Protein AF-A0A6A3VFR1-F1 (afdb_monomer)

Organism: NCBI:txid53985

Foldseek 3Di:
DDPQDPVNVVVPDDDDPDDDDDPDDDDDDDPVRADDWPFDDDPPDPDRAPPPTPCVVVVHDDDDVVVVVD

Structure (mmCIF, N/CA/C/O backbone):
data_AF-A0A6A3VFR1-F1
#
_entry.id   AF-A0A6A3VFR1-F1
#
loop_
_atom_site.group_PDB
_atom_site.id
_atom_site.type_symbol
_atom_site.label_atom_id
_atom_site.label_alt_id
_atom_site.label_comp_id
_atom_site.label_asym_id
_atom_site.label_entity_id
_atom_site.label_seq_id
_atom_site.pdbx_PDB_ins_code
_atom_site.Cartn_x
_atom_site.Cartn_y
_atom_site.Cartn_z
_atom_site.occupancy
_atom_site.B_iso_or_equiv
_atom_site.auth_seq_id
_atom_site.auth_comp_id
_atom_site.auth_asym_id
_atom_site.auth_atom_id
_atom_site.pdbx_PDB_model_num
ATOM 1 N N . GLN A 1 1 ? 27.827 -19.017 -26.512 1.00 48.31 1 GLN A N 1
ATOM 2 C CA . GLN A 1 1 ? 26.590 -18.795 -25.742 1.00 48.31 1 GLN A CA 1
ATOM 3 C C . GLN A 1 1 ? 27.058 -18.163 -24.449 1.00 48.31 1 GLN A C 1
ATOM 5 O O . GLN A 1 1 ? 27.871 -18.782 -23.778 1.00 48.31 1 GLN A O 1
ATOM 10 N N . ASP A 1 2 ? 26.708 -16.897 -24.224 1.00 57.31 2 ASP A N 1
ATOM 11 C CA . ASP A 1 2 ? 27.199 -16.122 -23.083 1.00 57.31 2 ASP A CA 1
ATOM 12 C C . ASP A 1 2 ? 26.427 -16.510 -21.823 1.00 57.31 2 ASP A C 1
ATOM 14 O O . ASP A 1 2 ? 25.271 -16.123 -21.641 1.00 57.31 2 ASP A O 1
ATOM 18 N N . ASP A 1 3 ? 27.078 -17.275 -20.952 1.00 66.81 3 ASP A N 1
ATOM 19 C CA . ASP A 1 3 ? 26.622 -17.488 -19.584 1.00 66.81 3 ASP A CA 1
ATOM 20 C C . ASP A 1 3 ? 26.828 -16.186 -18.805 1.00 66.81 3 ASP A C 1
ATOM 22 O O . ASP A 1 3 ? 27.899 -15.916 -18.253 1.00 66.81 3 ASP A O 1
ATOM 26 N N . ARG A 1 4 ? 25.802 -15.330 -18.789 1.00 66.69 4 ARG A N 1
ATOM 27 C CA . ARG A 1 4 ? 25.833 -14.088 -18.010 1.00 66.69 4 ARG A CA 1
ATOM 28 C C . ARG A 1 4 ? 26.005 -14.428 -16.529 1.00 66.69 4 ARG A C 1
ATOM 30 O O . ARG A 1 4 ? 25.142 -15.073 -15.932 1.00 66.69 4 ARG A O 1
ATOM 37 N N . SER A 1 5 ? 27.105 -13.977 -15.924 1.00 77.69 5 SER A N 1
ATOM 38 C CA . SER A 1 5 ? 27.357 -14.236 -14.503 1.00 77.69 5 SER A CA 1
ATOM 39 C C . SER A 1 5 ? 26.322 -13.531 -13.618 1.00 77.69 5 SER A C 1
ATOM 41 O O . SER A 1 5 ? 25.861 -12.428 -13.917 1.00 77.69 5 SER A O 1
ATOM 43 N N . VAL A 1 6 ? 25.990 -14.147 -12.481 1.00 70.62 6 VAL A N 1
ATOM 44 C CA . VAL A 1 6 ? 25.079 -13.575 -11.473 1.00 70.62 6 VAL A CA 1
ATOM 45 C C . VAL A 1 6 ? 25.558 -12.195 -11.000 1.00 70.62 6 VAL A C 1
ATOM 47 O O . VAL A 1 6 ? 24.749 -11.300 -10.790 1.00 70.62 6 VAL A O 1
ATOM 50 N N . LEU A 1 7 ? 26.874 -11.987 -10.894 1.00 68.69 7 LEU A N 1
ATOM 51 C CA . LEU A 1 7 ? 27.458 -10.704 -10.488 1.00 68.69 7 LEU A CA 1
ATOM 52 C C . LEU A 1 7 ? 27.205 -9.599 -11.518 1.00 68.69 7 LEU A C 1
ATOM 54 O O . LEU A 1 7 ? 26.882 -8.475 -11.147 1.00 68.69 7 LEU A O 1
ATOM 58 N N . GLN A 1 8 ? 27.292 -9.931 -12.805 1.00 69.00 8 GLN A N 1
ATOM 59 C CA . GLN A 1 8 ? 26.973 -8.998 -13.881 1.00 69.00 8 GLN A CA 1
ATOM 60 C C . GLN A 1 8 ? 25.475 -8.660 -13.897 1.00 69.00 8 GLN A C 1
ATOM 62 O O . GLN A 1 8 ? 25.101 -7.514 -14.115 1.00 69.00 8 GLN A O 1
ATOM 67 N N . ALA A 1 9 ? 24.614 -9.625 -13.563 1.00 67.44 9 ALA A N 1
ATOM 68 C CA . ALA A 1 9 ? 23.179 -9.393 -13.428 1.00 67.44 9 ALA A CA 1
ATOM 69 C C . ALA A 1 9 ? 22.811 -8.374 -12.344 1.00 67.44 9 ALA A C 1
ATOM 71 O O . ALA A 1 9 ? 21.926 -7.549 -12.563 1.00 67.44 9 ALA A O 1
ATOM 72 N N . PHE A 1 10 ? 23.494 -8.417 -11.199 1.00 69.00 10 PHE A N 1
ATOM 73 C CA . PHE A 1 10 ? 23.308 -7.448 -10.119 1.00 69.00 10 PHE A CA 1
ATOM 74 C C . PHE A 1 10 ? 23.964 -6.089 -10.398 1.00 69.00 10 PHE A C 1
ATOM 76 O O . PHE A 1 10 ? 23.664 -5.132 -9.701 1.00 69.00 10 PHE A O 1
ATOM 83 N N . ALA A 1 11 ? 24.843 -5.963 -11.391 1.00 73.12 11 ALA A N 1
ATOM 84 C CA . ALA A 1 11 ? 25.430 -4.670 -11.749 1.00 73.12 11 ALA A CA 1
ATOM 85 C C . ALA A 1 11 ? 24.549 -3.850 -12.714 1.00 73.12 11 ALA A C 1
ATOM 87 O O . ALA A 1 11 ? 24.799 -2.666 -12.909 1.00 73.12 11 ALA A O 1
ATOM 88 N N . GLU A 1 12 ? 23.536 -4.472 -13.324 1.00 80.25 12 GLU A N 1
ATOM 89 C CA . GLU A 1 12 ? 22.754 -3.903 -14.433 1.00 80.25 12 GLU A CA 1
ATOM 90 C C . GLU A 1 12 ? 21.305 -3.537 -14.044 1.00 80.25 12 GLU A C 1
ATOM 92 O O . GLU A 1 12 ? 20.482 -3.303 -14.928 1.00 80.25 12 GLU A O 1
ATOM 97 N N . TYR A 1 13 ? 20.956 -3.503 -12.750 1.00 81.81 13 TYR A N 1
ATOM 98 C CA . TYR A 1 13 ? 19.620 -3.073 -12.318 1.00 81.81 13 TYR A CA 1
ATOM 99 C C . TYR A 1 13 ? 19.589 -1.585 -11.965 1.00 81.81 13 TYR A C 1
ATOM 101 O O . TYR A 1 13 ? 20.548 -1.028 -11.436 1.00 81.81 13 TYR A O 1
ATOM 109 N N . GLU A 1 14 ? 18.457 -0.951 -12.252 1.00 85.88 14 GLU A N 1
ATOM 110 C CA . GLU A 1 14 ? 18.153 0.405 -11.808 1.00 85.88 14 GLU A CA 1
ATOM 111 C C . GLU A 1 14 ? 17.397 0.321 -10.480 1.00 85.88 14 GLU A C 1
ATOM 113 O O . GLU A 1 14 ? 16.393 -0.391 -10.379 1.00 85.88 14 GLU A O 1
ATOM 118 N N . ASP A 1 15 ? 17.893 1.014 -9.456 1.00 88.25 15 ASP A N 1
ATOM 119 C CA . ASP A 1 15 ? 17.167 1.164 -8.198 1.00 88.25 15 ASP A CA 1
ATOM 120 C C . ASP A 1 15 ? 16.047 2.192 -8.389 1.00 88.25 15 ASP A C 1
ATOM 122 O O . ASP A 1 15 ? 16.289 3.319 -8.827 1.00 88.25 15 ASP A O 1
ATOM 126 N N . VAL A 1 16 ? 14.809 1.792 -8.104 1.00 90.81 16 VAL A N 1
ATOM 127 C CA . VAL A 1 16 ? 13.619 2.619 -8.318 1.00 90.81 16 VAL A CA 1
ATOM 128 C C . VAL A 1 16 ? 12.791 2.685 -7.042 1.00 90.81 16 VAL A C 1
ATOM 130 O O . VAL A 1 16 ? 12.438 1.668 -6.451 1.00 90.81 16 VAL A O 1
ATOM 133 N N . GLU A 1 17 ? 12.413 3.898 -6.638 1.00 93.94 17 GLU A N 1
ATOM 134 C CA . GLU A 1 17 ? 11.663 4.131 -5.393 1.00 93.94 17 GLU A CA 1
ATOM 135 C C . GLU A 1 17 ? 10.224 3.586 -5.435 1.00 93.94 17 GLU A C 1
ATOM 137 O O . GLU A 1 17 ? 9.595 3.361 -4.401 1.00 93.94 17 GLU A O 1
ATOM 142 N N . GLN A 1 18 ? 9.665 3.408 -6.636 1.00 89.81 18 GLN A N 1
ATOM 143 C CA . GLN A 1 18 ? 8.293 2.952 -6.849 1.00 89.81 18 GLN A CA 1
ATOM 144 C C . GLN A 1 18 ? 8.153 2.177 -8.162 1.00 89.81 18 GLN A C 1
ATOM 146 O O . GLN A 1 18 ? 8.965 2.301 -9.077 1.00 89.81 18 GLN A O 1
ATOM 151 N N . ASN A 1 19 ? 7.060 1.421 -8.284 1.00 88.12 19 ASN A N 1
ATOM 152 C CA . ASN A 1 19 ? 6.760 0.628 -9.476 1.00 88.12 19 ASN A CA 1
ATOM 153 C C . ASN A 1 19 ? 6.765 1.464 -10.770 1.00 88.12 19 ASN A C 1
ATOM 155 O O . ASN A 1 19 ? 6.045 2.463 -10.880 1.00 88.12 19 ASN A O 1
ATOM 159 N N . VAL A 1 20 ? 7.479 0.968 -11.784 1.00 89.38 20 VAL A N 1
ATOM 160 C CA . VAL A 1 20 ? 7.453 1.482 -13.160 1.00 89.38 20 VAL A CA 1
ATOM 161 C C . VAL A 1 20 ? 6.410 0.706 -13.970 1.00 89.38 20 VAL A C 1
ATOM 163 O O . VAL A 1 20 ? 6.508 -0.505 -14.165 1.00 89.38 20 VAL A O 1
ATOM 166 N N . TYR A 1 21 ? 5.378 1.403 -14.444 1.00 87.88 21 TYR A N 1
ATOM 167 C CA . TYR A 1 21 ? 4.276 0.808 -15.204 1.00 87.88 21 TYR A CA 1
ATOM 168 C C . TYR A 1 21 ? 4.561 0.927 -16.705 1.00 87.88 21 TYR A C 1
ATOM 170 O O . TYR A 1 21 ? 4.522 2.027 -17.246 1.00 87.88 21 TYR A O 1
ATOM 178 N N . VAL A 1 22 ? 4.843 -0.193 -17.377 1.00 87.62 22 VAL A N 1
ATOM 179 C CA . VAL A 1 22 ? 5.256 -0.189 -18.796 1.00 87.62 22 VAL A CA 1
ATOM 180 C C . VAL A 1 22 ? 4.066 -0.348 -19.747 1.00 87.62 22 VAL A C 1
ATOM 182 O O . VAL A 1 22 ? 3.788 0.532 -20.552 1.00 87.62 22 VAL A O 1
ATOM 185 N N . ALA A 1 23 ? 3.340 -1.467 -19.656 1.00 86.75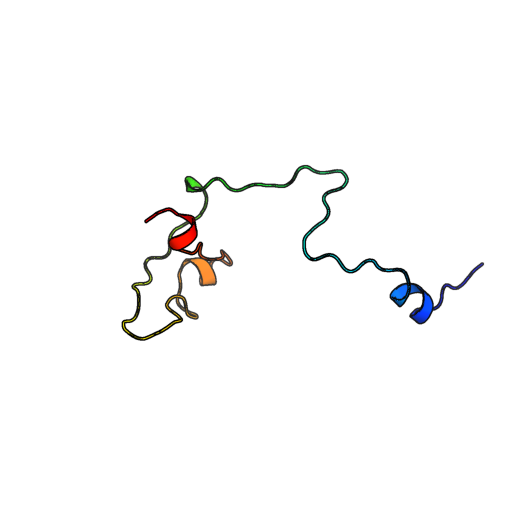 23 ALA A N 1
ATOM 186 C CA . ALA A 1 23 ? 2.291 -1.820 -20.626 1.00 86.75 23 ALA A CA 1
ATOM 187 C C . ALA A 1 23 ? 0.865 -1.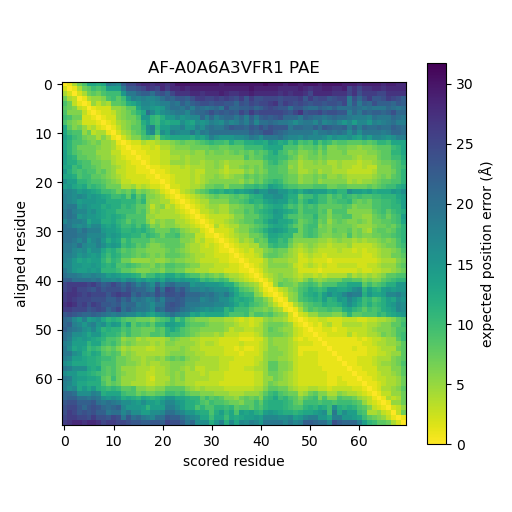814 -20.050 1.00 86.75 23 ALA A C 1
ATOM 189 O O . ALA A 1 23 ? -0.106 -1.893 -20.800 1.00 86.75 23 ALA A O 1
ATOM 190 N N . ARG A 1 24 ? 0.715 -1.759 -18.720 1.00 81.81 24 ARG A N 1
ATOM 191 C CA . ARG A 1 24 ? -0.591 -1.762 -18.047 1.00 81.81 24 ARG A CA 1
ATOM 192 C C . ARG A 1 24 ? -0.773 -0.483 -17.238 1.00 81.81 24 ARG A C 1
ATOM 194 O O . ARG A 1 24 ? 0.162 -0.087 -16.543 1.00 81.81 24 ARG A O 1
ATOM 201 N N . PRO A 1 25 ? -1.958 0.147 -17.293 1.00 80.25 25 PRO A N 1
ATOM 202 C CA . PRO A 1 25 ? -2.217 1.355 -16.532 1.00 80.25 25 PRO A CA 1
ATOM 203 C C . PRO A 1 25 ? -2.162 1.065 -15.032 1.00 80.25 25 PRO A C 1
ATOM 205 O O . PRO A 1 25 ? -2.567 -0.002 -14.563 1.00 80.25 25 PRO A O 1
ATOM 208 N N . ARG A 1 26 ? -1.686 2.051 -14.272 1.00 84.12 26 ARG A N 1
ATOM 209 C CA . ARG A 1 26 ? -1.690 2.006 -12.811 1.00 84.12 26 ARG A CA 1
ATOM 210 C C . ARG A 1 26 ? -3.123 1.871 -12.306 1.00 84.12 26 ARG A C 1
ATOM 212 O O . ARG A 1 26 ? -3.961 2.728 -12.584 1.00 84.12 26 ARG A O 1
ATOM 219 N N . HIS A 1 27 ? -3.377 0.845 -11.501 1.00 80.00 27 HIS A N 1
ATOM 220 C CA . HIS A 1 27 ? -4.609 0.777 -10.731 1.00 80.00 27 HIS A CA 1
ATOM 221 C C . HIS A 1 27 ? -4.562 1.846 -9.630 1.00 80.00 27 HIS A C 1
ATOM 223 O O . HIS A 1 27 ? -3.637 1.870 -8.816 1.00 80.00 27 HIS A O 1
ATOM 229 N N . ARG A 1 28 ? -5.522 2.773 -9.644 1.00 80.56 28 ARG A N 1
ATOM 230 C CA . ARG A 1 28 ? -5.686 3.799 -8.610 1.00 80.56 28 ARG A CA 1
ATOM 231 C C . ARG A 1 28 ? -7.005 3.544 -7.897 1.00 80.56 28 ARG A C 1
ATOM 233 O O . ARG A 1 28 ? -8.057 3.657 -8.522 1.00 80.56 28 ARG A O 1
ATOM 240 N N . LEU A 1 29 ? -6.928 3.216 -6.613 1.00 77.44 29 LEU A N 1
ATOM 241 C CA . LEU A 1 29 ? -8.098 3.155 -5.744 1.00 77.44 29 LEU A CA 1
ATOM 242 C C . LEU A 1 29 ? -8.619 4.578 -5.519 1.00 77.44 29 LEU A C 1
ATOM 244 O O . LEU A 1 29 ? -7.825 5.504 -5.323 1.00 77.44 29 LEU A O 1
ATOM 248 N N . LYS A 1 30 ? -9.938 4.773 -5.575 1.00 82.06 30 LYS A N 1
ATOM 249 C CA . LYS A 1 3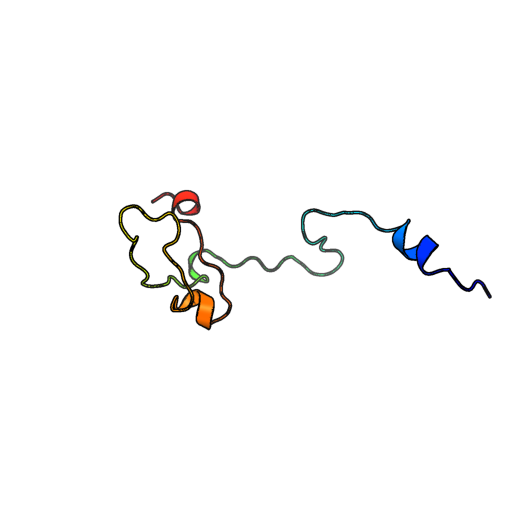0 ? -10.548 6.041 -5.163 1.00 82.06 30 LYS A CA 1
ATOM 250 C C . LYS A 1 30 ? -10.622 6.075 -3.640 1.00 82.06 30 LYS A C 1
ATOM 252 O O . LYS A 1 30 ? -10.636 5.035 -2.993 1.00 82.06 30 LYS A O 1
ATOM 257 N N . GLN A 1 31 ? -10.727 7.269 -3.059 1.00 73.38 31 GLN A N 1
ATOM 258 C CA . GLN A 1 31 ? -10.797 7.421 -1.600 1.00 73.38 31 GLN A CA 1
ATOM 259 C C . GLN A 1 31 ? -11.947 6.611 -0.976 1.00 73.38 31 GLN A C 1
ATOM 261 O O . GLN A 1 31 ? -11.764 6.010 0.073 1.00 73.38 31 GLN A O 1
ATOM 266 N N . GLY A 1 32 ? -13.099 6.534 -1.651 1.00 77.06 32 GLY A N 1
ATOM 267 C CA . GLY A 1 32 ? -14.242 5.738 -1.191 1.00 77.06 32 GLY A CA 1
ATOM 268 C C . GLY A 1 32 ? -14.081 4.221 -1.339 1.00 77.06 32 GLY A C 1
ATOM 269 O O . GLY A 1 32 ? -14.874 3.484 -0.764 1.00 77.06 32 GLY A O 1
ATOM 270 N N . ASP A 1 33 ? -13.070 3.755 -2.078 1.00 81.62 33 ASP A N 1
ATOM 271 C CA . ASP A 1 33 ? -12.798 2.325 -2.261 1.00 81.62 33 ASP A CA 1
ATOM 272 C C . ASP A 1 33 ? -11.907 1.767 -1.139 1.00 81.62 33 ASP A C 1
ATOM 274 O O . ASP A 1 33 ? -11.759 0.551 -1.017 1.00 81.62 33 ASP A O 1
ATOM 278 N N . ILE A 1 34 ? -11.287 2.636 -0.330 1.00 83.12 34 ILE A N 1
ATOM 279 C CA . ILE A 1 34 ? -10.349 2.225 0.714 1.00 83.12 34 ILE A CA 1
ATOM 280 C C . ILE A 1 34 ? -11.103 2.130 2.048 1.00 83.12 34 ILE A C 1
ATOM 282 O O . ILE A 1 34 ? -11.598 3.144 2.545 1.00 83.12 34 ILE A O 1
ATOM 286 N N . PRO A 1 35 ? -11.218 0.929 2.643 1.00 85.75 35 PRO A N 1
ATOM 287 C CA . PRO A 1 35 ? -11.958 0.743 3.879 1.00 85.75 35 PRO A CA 1
ATOM 288 C C . PRO A 1 35 ? -11.284 1.460 5.051 1.00 85.75 35 PRO A C 1
ATOM 290 O O . PRO A 1 35 ? -10.058 1.503 5.178 1.00 85.75 35 PRO A O 1
ATOM 293 N N . TYR A 1 36 ? -12.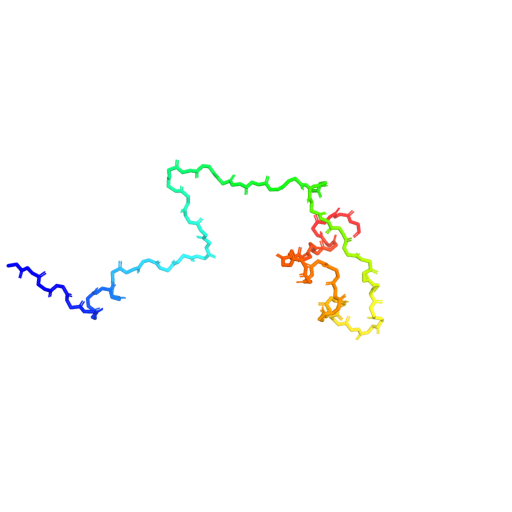112 1.992 5.947 1.00 86.00 36 TYR A N 1
ATOM 294 C CA . TYR A 1 36 ? -11.664 2.597 7.194 1.00 86.00 36 TYR A CA 1
ATOM 295 C C . TYR A 1 36 ? -11.725 1.583 8.325 1.00 86.00 36 TYR A C 1
ATOM 297 O O . TYR A 1 36 ? -12.795 1.060 8.639 1.00 86.00 36 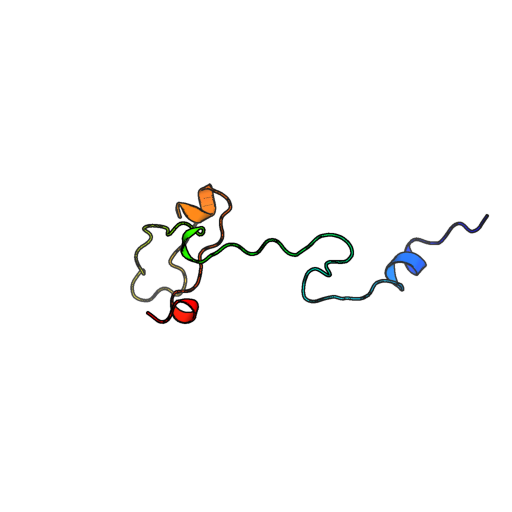TYR A O 1
ATOM 305 N N . CYS A 1 37 ? -10.590 1.363 8.983 1.00 87.94 37 CYS A N 1
ATOM 306 C CA . CYS A 1 37 ? -10.583 0.633 10.240 1.00 87.94 37 CYS A C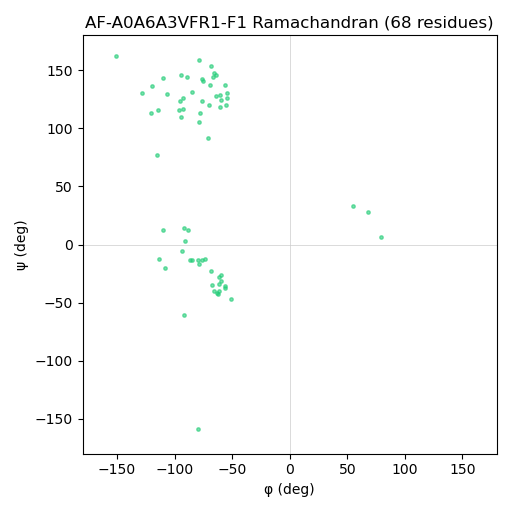A 1
ATOM 307 C C . CYS A 1 37 ? -11.269 1.452 11.343 1.00 87.94 37 CYS A C 1
ATOM 309 O O . CYS A 1 37 ? -11.246 2.685 11.341 1.00 87.94 37 CYS A O 1
ATOM 311 N N . LYS A 1 38 ? -11.822 0.765 12.342 1.00 87.50 38 LYS A N 1
ATOM 312 C CA . LYS A 1 38 ? -12.420 1.400 13.532 1.00 87.50 38 LYS A CA 1
ATOM 313 C C . LYS A 1 38 ? -11.426 1.645 14.673 1.00 87.50 38 LYS A C 1
ATOM 315 O O . LYS A 1 38 ? -11.842 1.911 15.804 1.00 87.50 38 LYS A O 1
ATOM 320 N N . CYS A 1 39 ? -10.123 1.516 14.416 1.00 86.50 39 CYS A N 1
ATOM 321 C CA . CYS A 1 39 ? -9.094 1.759 15.423 1.00 86.50 39 CYS A CA 1
ATOM 322 C C . CYS A 1 39 ? -9.182 3.207 15.917 1.00 86.50 39 CYS A C 1
ATOM 324 O O . CYS A 1 39 ? -9.212 4.150 15.128 1.00 86.50 39 CYS A O 1
ATOM 326 N N . LYS A 1 40 ? -9.228 3.388 17.239 1.00 81.12 40 LYS A N 1
ATOM 327 C CA . LYS A 1 40 ? -9.203 4.718 17.849 1.00 81.12 40 LYS A CA 1
ATOM 328 C C . LYS A 1 40 ? -7.758 5.139 18.100 1.00 81.12 40 LYS A C 1
ATOM 330 O O . LYS A 1 40 ? -6.955 4.287 18.486 1.00 81.12 40 LYS A O 1
ATOM 335 N N . PRO A 1 41 ? -7.430 6.431 17.951 1.00 74.69 41 PRO A N 1
ATOM 336 C CA . PRO A 1 41 ? -6.142 6.935 18.384 1.00 74.69 41 PRO A CA 1
ATOM 337 C C . PRO A 1 41 ? -5.911 6.622 19.864 1.00 74.69 41 PRO A C 1
ATOM 339 O O . PRO A 1 41 ? -6.693 7.024 20.725 1.00 74.69 41 PRO A O 1
ATOM 342 N N . LEU A 1 42 ? -4.854 5.872 20.156 1.00 68.12 42 LEU A N 1
ATOM 343 C CA . LEU A 1 42 ? -4.388 5.629 21.515 1.00 68.12 42 LEU A CA 1
ATOM 344 C C . LEU A 1 42 ? -3.629 6.884 21.962 1.00 68.12 42 LEU A C 1
ATOM 346 O O . LEU A 1 42 ? -2.595 7.227 21.384 1.00 68.12 42 LEU A O 1
ATOM 350 N N . ALA A 1 43 ? -4.173 7.596 22.953 1.00 61.75 43 ALA A N 1
ATOM 351 C CA . ALA A 1 43 ? -3.588 8.834 23.463 1.00 61.75 43 ALA A CA 1
ATOM 352 C C . ALA A 1 43 ? -2.123 8.617 23.879 1.00 61.75 43 ALA A C 1
ATOM 354 O O . ALA A 1 43 ? -1.825 7.724 24.669 1.00 61.75 43 ALA A O 1
ATOM 355 N N . GLY A 1 44 ? -1.215 9.432 23.336 1.00 61.19 44 GLY A N 1
ATOM 356 C CA . GLY A 1 44 ? 0.220 9.348 23.628 1.00 61.19 44 GLY A CA 1
ATOM 357 C C . GLY A 1 44 ? 0.986 8.247 22.882 1.00 61.19 44 GLY A C 1
ATOM 358 O O . GLY A 1 44 ? 2.169 8.072 23.154 1.00 61.19 44 GLY A O 1
ATOM 359 N N . SER A 1 45 ? 0.361 7.527 21.944 1.00 63.47 45 SER A N 1
ATOM 360 C CA . SER A 1 45 ? 1.053 6.564 21.075 1.00 63.47 45 SER A CA 1
ATOM 361 C C . SER A 1 45 ? 1.128 7.062 19.629 1.00 63.47 45 SER A C 1
ATOM 363 O O . SER A 1 45 ? 0.181 7.664 19.121 1.00 63.47 45 SER A O 1
ATOM 365 N N . SER A 1 46 ? 2.246 6.783 18.957 1.00 62.91 46 SER A N 1
ATOM 366 C CA . SER A 1 46 ? 2.410 7.008 17.514 1.00 62.91 46 SER A CA 1
ATOM 367 C C . SER A 1 46 ? 1.771 5.905 16.664 1.00 62.91 46 SER A C 1
ATOM 369 O O . SER A 1 46 ? 1.612 6.080 15.459 1.00 62.91 46 SER A O 1
ATOM 371 N N . GLU A 1 47 ? 1.405 4.773 17.273 1.00 63.66 47 GLU A N 1
ATOM 372 C CA . GLU A 1 47 ? 0.904 3.587 16.581 1.00 63.66 47 GLU A CA 1
ATOM 373 C C . GLU A 1 47 ? -0.500 3.219 17.059 1.00 63.66 47 GLU A C 1
ATOM 375 O O . GLU A 1 47 ? -0.719 2.795 18.191 1.00 63.66 47 GLU A O 1
ATOM 380 N N . THR A 1 48 ? -1.472 3.362 16.163 1.00 72.94 48 THR A N 1
ATOM 381 C CA . THR A 1 48 ? -2.896 3.132 16.456 1.00 72.94 48 THR A CA 1
ATOM 382 C C . THR A 1 48 ? -3.431 1.855 15.805 1.00 72.94 48 THR A C 1
ATOM 384 O O . THR A 1 48 ? -4.439 1.307 16.248 1.00 72.94 48 THR A O 1
ATOM 387 N N . CYS A 1 49 ? -2.744 1.348 14.774 1.00 87.25 49 CYS A N 1
ATOM 388 C CA . CYS A 1 49 ? -3.172 0.221 13.944 1.00 87.25 49 CYS A CA 1
ATOM 389 C C . CYS A 1 49 ? -2.220 -0.978 14.091 1.00 87.25 49 CYS A C 1
ATOM 391 O O . CYS A 1 49 ? -1.390 -1.255 13.227 1.00 87.25 49 CYS A O 1
ATOM 393 N N . GLY A 1 50 ? -2.350 -1.695 15.210 1.00 84.06 50 GLY A N 1
A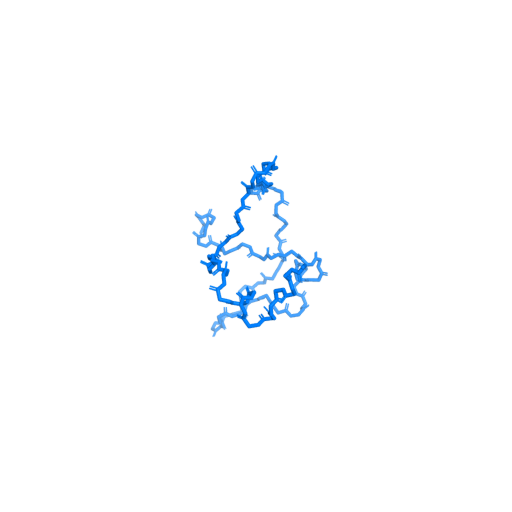TOM 394 C CA . GLY A 1 50 ? -1.586 -2.910 15.509 1.00 84.06 50 GLY A CA 1
ATOM 395 C C . GLY A 1 50 ? -2.118 -4.172 14.814 1.00 84.06 50 GLY A C 1
ATOM 396 O O . GLY A 1 50 ? -2.826 -4.109 13.811 1.00 84.06 50 GLY A O 1
ATOM 397 N N . ALA A 1 51 ? -1.775 -5.347 15.350 1.00 87.31 51 ALA A N 1
ATOM 398 C CA . ALA A 1 51 ? -2.126 -6.652 14.766 1.00 87.31 51 ALA A CA 1
ATOM 399 C C . ALA A 1 51 ? -3.643 -6.891 14.616 1.00 87.31 51 ALA A C 1
ATOM 401 O O . ALA A 1 51 ? -4.059 -7.636 13.737 1.00 87.31 51 ALA A O 1
ATOM 402 N N . SER A 1 52 ? -4.459 -6.246 15.452 1.00 88.50 52 SER A N 1
ATOM 403 C CA . SER A 1 52 ? -5.921 -6.371 15.473 1.00 88.50 52 SER A CA 1
ATOM 404 C C . SER A 1 52 ? -6.660 -5.358 14.590 1.00 88.50 52 SER A C 1
ATOM 406 O O . SER A 1 52 ? -7.889 -5.331 14.602 1.00 88.50 52 SER A O 1
ATOM 408 N N . CYS A 1 53 ? -5.951 -4.508 13.841 1.00 90.75 53 CYS A N 1
ATOM 409 C CA . CYS A 1 53 ? -6.588 -3.566 12.924 1.00 90.75 53 CYS A CA 1
ATOM 410 C C . CYS A 1 53 ? -7.335 -4.317 11.810 1.00 90.75 53 CYS A C 1
ATOM 412 O O . CYS A 1 53 ? -6.740 -5.154 11.133 1.00 90.75 53 CYS A O 1
ATOM 414 N N . GLU A 1 54 ? -8.615 -3.987 11.596 1.00 92.25 54 GLU A N 1
ATOM 415 C CA . GLU A 1 54 ? -9.468 -4.604 10.564 1.00 92.25 54 GLU A CA 1
ATOM 416 C C . GLU A 1 54 ? -8.780 -4.578 9.187 1.00 92.25 54 GLU A C 1
ATOM 418 O O . GLU A 1 54 ? -8.657 -5.616 8.541 1.00 92.25 54 GLU A O 1
ATOM 423 N N . ASN A 1 55 ? -8.229 -3.422 8.802 1.00 91.56 55 ASN A N 1
ATOM 424 C CA . ASN A 1 55 ? -7.517 -3.255 7.536 1.00 91.56 55 ASN A CA 1
ATOM 425 C C . ASN A 1 55 ? -6.270 -4.150 7.460 1.00 91.56 55 ASN A C 1
ATOM 427 O O . ASN A 1 55 ? -6.037 -4.806 6.447 1.00 91.56 55 ASN A O 1
ATOM 431 N N . ARG A 1 56 ? -5.492 -4.255 8.546 1.00 91.94 56 ARG A N 1
ATOM 432 C CA . ARG A 1 56 ? -4.294 -5.109 8.580 1.00 91.94 56 ARG A CA 1
ATOM 433 C C . ARG A 1 56 ? -4.645 -6.585 8.404 1.00 91.94 56 ARG A C 1
ATOM 435 O O . ARG A 1 56 ? -3.954 -7.287 7.669 1.00 91.94 56 ARG A O 1
ATOM 442 N N . VAL A 1 57 ? -5.717 -7.050 9.048 1.00 93.19 57 VAL A N 1
ATOM 443 C CA . VAL A 1 57 ? -6.202 -8.437 8.928 1.00 93.19 57 VAL A CA 1
ATOM 444 C C . VAL A 1 57 ? -6.610 -8.754 7.485 1.00 93.19 57 VAL A C 1
ATOM 446 O O . VAL A 1 57 ? -6.371 -9.864 7.013 1.00 93.19 57 VAL A O 1
ATOM 449 N N . THR A 1 58 ? -7.152 -7.776 6.753 1.00 91.50 58 THR A N 1
ATOM 450 C CA . THR A 1 58 ? -7.523 -7.912 5.335 1.00 91.50 58 THR A CA 1
ATOM 451 C C . THR A 1 58 ? -6.415 -7.501 4.362 1.00 91.50 58 THR A C 1
ATOM 453 O O . THR A 1 58 ? -6.691 -7.313 3.179 1.00 91.50 58 THR A O 1
ATOM 456 N N . GLN A 1 59 ? -5.167 -7.355 4.829 1.00 91.00 59 GLN A N 1
ATOM 457 C CA . GLN A 1 59 ? -4.008 -6.952 4.013 1.00 91.00 59 GLN A CA 1
ATOM 458 C C . GLN A 1 59 ? -4.220 -5.629 3.260 1.00 91.00 59 GLN A C 1
ATOM 460 O O . GLN A 1 59 ? -3.736 -5.425 2.150 1.00 91.00 59 GLN A O 1
ATOM 465 N N . THR A 1 60 ? -4.975 -4.723 3.867 1.00 89.44 60 THR A N 1
ATOM 466 C CA . THR A 1 60 ? -5.211 -3.370 3.380 1.00 89.44 60 THR A CA 1
ATOM 467 C C . THR A 1 60 ? -4.430 -2.397 4.255 1.00 89.44 60 THR A C 1
ATOM 469 O O . THR A 1 60 ? -4.509 -2.447 5.481 1.00 89.44 60 THR A O 1
ATOM 472 N N . GLU A 1 61 ? -3.651 -1.511 3.646 1.00 87.94 61 GLU A N 1
ATOM 473 C CA . GLU A 1 61 ? -2.928 -0.481 4.392 1.00 87.94 61 GLU A CA 1
ATOM 474 C C . GLU A 1 61 ? -3.881 0.650 4.815 1.00 87.94 61 GLU A C 1
ATOM 476 O O . GLU A 1 61 ? -4.804 1.013 4.083 1.00 87.94 61 GLU A O 1
ATOM 481 N N . CYS A 1 62 ? -3.688 1.207 6.014 1.00 86.56 62 CYS A N 1
ATOM 482 C CA . CYS A 1 62 ? -4.450 2.373 6.461 1.00 86.56 62 CYS A CA 1
ATOM 483 C C . CYS A 1 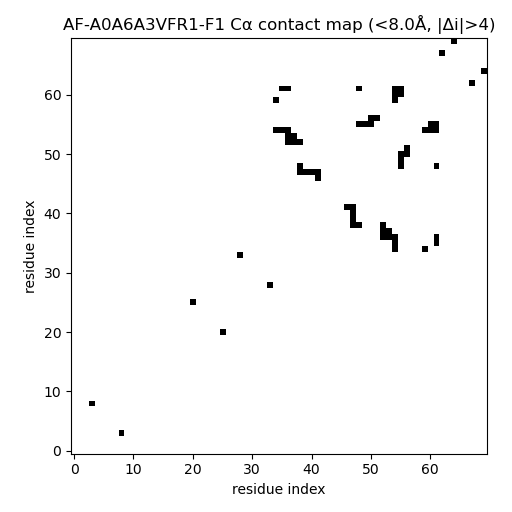62 ? -3.959 3.645 5.762 1.00 86.56 62 CYS A C 1
ATOM 485 O O . CYS A 1 62 ? -2.757 3.864 5.646 1.00 86.56 62 CYS A O 1
ATOM 487 N N . ILE A 1 63 ? -4.879 4.539 5.390 1.00 82.50 63 ILE A N 1
ATOM 488 C CA . ILE A 1 63 ? -4.507 5.880 4.924 1.00 82.50 63 ILE A CA 1
ATOM 489 C C . ILE A 1 63 ? -4.318 6.805 6.137 1.00 82.50 63 ILE A C 1
ATOM 491 O O . ILE A 1 63 ? -5.214 6.879 6.984 1.00 82.50 63 ILE A O 1
ATOM 495 N N . PRO A 1 64 ? -3.205 7.554 6.219 1.00 75.19 64 PRO A N 1
ATOM 496 C CA . PRO A 1 64 ? -3.034 8.618 7.200 1.00 75.19 64 PRO A CA 1
ATOM 497 C C . PRO A 1 64 ? -4.146 9.672 7.120 1.00 75.19 64 PRO A C 1
ATO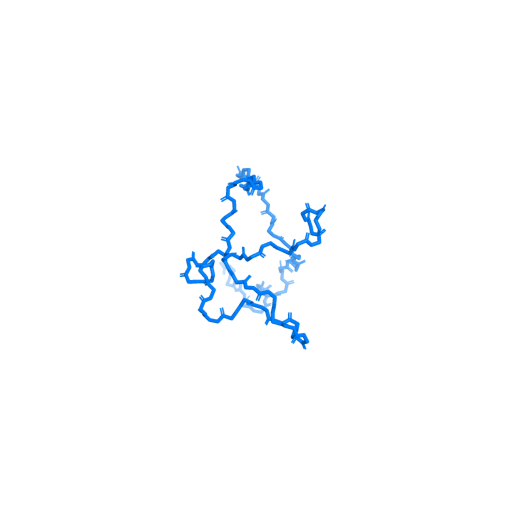M 499 O O . PRO A 1 64 ? -4.491 10.143 6.036 1.00 75.19 64 PRO A O 1
ATOM 502 N N . GLN A 1 65 ? -4.650 10.115 8.275 1.00 67.12 65 GLN A N 1
ATOM 503 C CA . GLN A 1 65 ? -5.670 11.174 8.351 1.00 67.12 65 GLN A CA 1
ATOM 504 C C . GLN A 1 65 ? -5.196 12.500 7.729 1.00 67.12 65 GLN A C 1
ATOM 506 O O . GLN A 1 65 ? -5.982 13.186 7.083 1.00 67.12 65 GLN A O 1
ATOM 511 N N . SER A 1 66 ? -3.893 12.797 7.798 1.00 64.31 66 SER A N 1
ATOM 512 C CA . SER A 1 66 ? -3.279 13.989 7.193 1.00 64.31 66 SER A CA 1
ATOM 513 C C . SER A 1 66 ? -3.422 14.065 5.669 1.00 64.31 66 SER A C 1
ATOM 515 O O . SER A 1 66 ? -3.475 15.157 5.112 1.00 64.31 66 SER A O 1
ATOM 517 N N . ILE A 1 67 ? -3.520 12.921 4.986 1.00 61.34 67 ILE A N 1
ATOM 518 C CA . ILE A 1 67 ? -3.737 12.854 3.532 1.00 61.34 67 ILE A CA 1
ATOM 519 C C . ILE A 1 67 ? -5.218 13.098 3.189 1.00 61.34 67 ILE A C 1
ATOM 521 O O . ILE A 1 67 ? -5.553 13.431 2.055 1.00 61.34 67 ILE A O 1
ATOM 525 N N . MET A 1 68 ? -6.114 12.978 4.171 1.00 55.28 68 MET A N 1
ATOM 526 C CA . MET A 1 68 ? -7.561 13.084 3.984 1.00 55.28 68 MET A CA 1
ATOM 527 C C . MET A 1 68 ? -8.136 14.484 4.219 1.00 55.28 68 MET A C 1
ATOM 529 O O . MET A 1 68 ? -9.322 14.678 3.965 1.00 55.28 68 MET A O 1
ATOM 533 N N . GLY A 1 69 ? -7.332 15.447 4.682 1.00 52.56 69 GLY A N 1
ATOM 534 C CA . GLY A 1 69 ? -7.797 16.812 4.955 1.00 52.56 69 GLY A CA 1
ATOM 535 C C . GLY A 1 69 ? -8.771 16.925 6.138 1.00 52.56 69 GLY A C 1
ATOM 536 O O . GLY A 1 69 ? -9.617 17.818 6.124 1.00 52.56 69 GLY A O 1
ATOM 537 N N . ILE A 1 70 ? -8.669 16.018 7.120 1.00 46.97 70 ILE A N 1
ATOM 538 C CA . ILE A 1 70 ? -9.445 16.006 8.375 1.00 46.97 70 ILE A CA 1
ATOM 539 C C . ILE A 1 70 ? -8.495 16.210 9.552 1.00 46.97 70 ILE A C 1
ATOM 541 O O . ILE A 1 70 ? -7.443 15.529 9.559 1.00 46.97 70 ILE A O 1
#

Solvent-accessible surface area (backbone atoms only — not comparable to full-atom values): 5108 Å² total; per-residue (Å²): 133,86,80,78,50,70,69,59,59,70,69,71,66,83,91,66,100,64,91,82,73,85,91,57,82,82,87,75,83,53,79,90,72,57,78,81,53,87,65,59,83,44,88,97,53,97,72,50,73,58,87,84,26,59,33,55,72,70,76,38,81,81,79,61,54,80,82,69,80,105

Radius of gyration: 19.85 Å; Cα contacts (8 Å, |Δi|>4): 33; chains: 1; bounding box: 42×36×49 Å

pLDDT: mean 78.12, std 11.83, range [46.97, 93.94]

Sequence (70 aa):
QDDRSVLQAFAEYEDVEQNVYVARPRHRLKQGDIPYCKCKPLAGSSETCGASCENRVTQTECIPQSIMGI

Secondary structure (DSSP, 8-state):
-----HHHHHHSPPP-SS---SSSPPP---GGGSPPP-PPP-TT-S----TT-HHHHTT-PPPPGGGTT-

Mean predicted aligned error: 10.32 Å

Nearest PDB structures (foldseek):
  7crr-assembly1_I  TM=7.128E-01  e=1.037E+00  Homo sapiens